Protein AF-A0AAV7UK51-F1 (afdb_monomer)

Organism: Pleurodeles waltl (NCBI:txid8319)

Solvent-accessible surface area (backbone atoms only — not comparable to full-atom values): 6024 Å² total; per-residue (Å²): 132,83,54,64,70,58,41,28,74,50,42,73,39,48,68,66,57,50,55,51,51,46,68,74,34,43,81,81,60,57,64,98,67,91,48,98,83,55,79,50,62,67,58,54,47,53,39,47,36,30,22,69,59,66,74,35,69,70,58,31,39,69,71,59,71,75,54,50,69,71,61,47,64,70,47,44,62,60,54,52,50,48,54,57,71,45,38,78,83,76,60,70,78,83,77,88,76,126

pLDDT: mean 83.18, std 11.74, range [44.09, 94.5]

Nearest PDB structures (foldseek):
  6x1i-assembly1_A  TM=2.329E-01  e=2.568E+00  Pyrococcus horikoshii OT3

Structure (mmCIF, N/CA/C/O backbone):
data_AF-A0AAV7UK51-F1
#
_entry.id   AF-A0AAV7UK51-F1
#
loop_
_atom_site.group_PDB
_atom_site.id
_atom_site.type_symbol
_atom_site.label_atom_id
_atom_site.label_alt_id
_atom_site.label_comp_id
_atom_site.label_asym_id
_atom_site.label_entity_id
_atom_site.label_seq_id
_atom_site.pdbx_PDB_ins_code
_atom_site.Cartn_x
_atom_site.Cartn_y
_atom_site.Cartn_z
_atom_site.occupancy
_atom_site.B_iso_or_equiv
_atom_site.auth_seq_id
_atom_site.auth_comp_id
_atom_site.auth_asym_id
_atom_site.auth_atom_id
_atom_site.pdbx_PDB_model_num
ATOM 1 N N . GLY A 1 1 ? -11.510 -8.516 -17.210 1.00 59.41 1 GLY A N 1
ATOM 2 C CA . GLY A 1 1 ? -11.310 -7.924 -15.872 1.00 59.41 1 GLY A CA 1
ATOM 3 C C . GLY A 1 1 ? -11.483 -8.987 -14.805 1.00 59.41 1 GLY A C 1
ATOM 4 O O . GLY A 1 1 ? -12.220 -9.940 -15.036 1.00 59.41 1 GLY A O 1
ATOM 5 N N . LEU A 1 2 ? -10.792 -8.853 -13.672 1.00 72.81 2 LEU A N 1
ATOM 6 C CA . LEU A 1 2 ? -10.936 -9.758 -12.528 1.00 72.81 2 LEU A CA 1
ATOM 7 C C . LEU A 1 2 ? -12.347 -9.593 -11.925 1.00 72.81 2 LEU A C 1
ATOM 9 O O . LEU A 1 2 ? -12.786 -8.466 -11.711 1.00 72.81 2 LEU A O 1
ATOM 13 N N . ARG A 1 3 ? -13.076 -10.687 -11.671 1.00 89.38 3 ARG A N 1
ATOM 14 C CA . ARG A 1 3 ? -14.396 -10.620 -11.003 1.00 89.38 3 ARG A CA 1
ATOM 15 C C . ARG A 1 3 ? -14.245 -10.132 -9.554 1.00 89.38 3 ARG A C 1
ATOM 17 O O . ARG A 1 3 ? -13.224 -10.413 -8.935 1.00 89.38 3 ARG A O 1
ATOM 24 N N . GLU A 1 4 ? -15.268 -9.487 -8.992 1.00 90.69 4 GLU A N 1
ATOM 25 C CA . GLU A 1 4 ? -15.213 -8.890 -7.643 1.00 90.69 4 GLU A CA 1
ATOM 26 C C . GLU A 1 4 ? -14.765 -9.874 -6.551 1.00 90.69 4 GLU A C 1
ATOM 28 O O . GLU A 1 4 ? -13.887 -9.545 -5.757 1.00 90.69 4 GLU A O 1
ATOM 33 N N . HIS A 1 5 ? -15.278 -11.110 -6.554 1.00 91.19 5 HIS A N 1
ATOM 34 C CA . HIS A 1 5 ? -14.865 -12.125 -5.578 1.00 91.19 5 HIS A CA 1
ATOM 35 C C . HIS A 1 5 ? -13.352 -12.384 -5.597 1.00 91.19 5 HIS A C 1
ATOM 37 O O . HIS A 1 5 ? -12.742 -12.546 -4.544 1.00 91.19 5 HIS A O 1
ATOM 43 N N . ASN A 1 6 ? -12.726 -12.366 -6.777 1.00 90.75 6 ASN A N 1
ATOM 44 C CA . ASN A 1 6 ? -11.284 -12.551 -6.907 1.00 90.75 6 ASN A CA 1
ATOM 45 C C . ASN A 1 6 ? -10.523 -11.334 -6.372 1.00 90.75 6 ASN A C 1
ATOM 47 O O . ASN A 1 6 ? -9.456 -11.494 -5.791 1.00 90.75 6 ASN A O 1
ATOM 51 N N . ILE A 1 7 ? -11.063 -10.122 -6.543 1.00 90.31 7 ILE A N 1
ATOM 52 C CA . ILE A 1 7 ? -10.472 -8.888 -6.000 1.00 90.31 7 ILE A CA 1
ATOM 53 C C . ILE A 1 7 ? -10.473 -8.963 -4.469 1.00 90.31 7 ILE A C 1
ATOM 55 O O . ILE A 1 7 ? -9.428 -8.792 -3.843 1.00 90.31 7 ILE A O 1
ATOM 59 N N . ILE A 1 8 ? -11.613 -9.321 -3.874 1.00 93.75 8 ILE A N 1
ATOM 60 C CA . ILE A 1 8 ? -11.752 -9.458 -2.420 1.00 93.75 8 ILE A CA 1
ATOM 61 C C . ILE A 1 8 ? -10.828 -10.554 -1.883 1.00 93.75 8 ILE A C 1
ATOM 63 O O . ILE A 1 8 ? -10.120 -10.332 -0.903 1.00 93.75 8 ILE A O 1
ATOM 67 N N . GLN A 1 9 ? -10.774 -11.723 -2.525 1.00 90.75 9 GLN A N 1
ATOM 68 C CA . GLN A 1 9 ? -9.866 -12.797 -2.105 1.00 90.75 9 GLN A CA 1
ATOM 69 C C . GLN A 1 9 ? -8.397 -12.361 -2.131 1.00 90.75 9 GLN A C 1
ATOM 71 O O . GLN A 1 9 ? -7.615 -12.751 -1.266 1.00 90.75 9 GLN A O 1
ATOM 76 N N . ARG A 1 10 ? -8.033 -11.537 -3.112 1.00 89.06 10 ARG A N 1
ATOM 77 C CA . ARG A 1 10 ? -6.652 -11.164 -3.408 1.00 89.06 10 ARG A CA 1
ATOM 78 C C . ARG A 1 10 ? -6.128 -9.967 -2.621 1.00 89.06 10 ARG A C 1
ATOM 80 O O . ARG A 1 10 ? -4.932 -9.926 -2.336 1.00 89.06 10 ARG A O 1
ATOM 87 N N . TYR A 1 11 ? -6.997 -9.008 -2.312 1.00 91.31 11 TYR A N 1
ATOM 88 C CA . TYR A 1 11 ? -6.637 -7.732 -1.682 1.00 91.31 11 TYR A CA 1
ATOM 89 C C . TYR A 1 11 ? -7.363 -7.480 -0.357 1.00 91.31 11 TYR A C 1
ATOM 91 O O . TYR A 1 11 ? -7.082 -6.484 0.299 1.00 91.31 11 TYR A O 1
ATOM 99 N N . ARG A 1 12 ? -8.307 -8.351 0.031 1.00 93.94 12 ARG A N 1
ATOM 100 C CA . ARG A 1 12 ? -9.179 -8.210 1.218 1.00 93.94 12 ARG A CA 1
ATOM 101 C C . ARG A 1 12 ? -10.043 -6.948 1.228 1.00 93.94 12 ARG A C 1
ATOM 103 O O . ARG A 1 12 ? -10.648 -6.623 2.240 1.00 93.94 12 ARG A O 1
ATOM 110 N N . LEU A 1 13 ? -10.151 -6.288 0.078 1.00 93.25 13 LEU A N 1
ATOM 111 C CA . LEU A 1 13 ? -10.974 -5.112 -0.168 1.00 93.25 13 LEU A CA 1
ATOM 112 C C . LEU A 1 13 ? -11.758 -5.320 -1.465 1.00 93.25 13 LEU A C 1
ATOM 114 O O . LEU A 1 13 ? -11.281 -5.988 -2.386 1.00 93.25 13 LEU A O 1
ATOM 118 N N . ASN A 1 14 ? -12.953 -4.737 -1.549 1.00 94.38 14 ASN A N 1
ATOM 119 C CA . ASN A 1 14 ? -13.690 -4.666 -2.810 1.00 94.38 14 ASN A CA 1
ATOM 120 C C . ASN A 1 14 ? -13.090 -3.585 -3.730 1.00 94.38 14 ASN A C 1
ATOM 122 O O . ASN A 1 14 ? -12.282 -2.751 -3.310 1.00 94.38 14 ASN A O 1
ATOM 126 N N . TRP A 1 15 ? -13.486 -3.594 -5.005 1.00 92.38 15 TRP A N 1
ATOM 127 C CA . TRP A 1 15 ? -12.942 -2.666 -6.000 1.00 92.38 15 TRP A CA 1
ATOM 128 C C . TRP A 1 15 ? -13.190 -1.196 -5.641 1.00 92.38 15 TRP A C 1
ATOM 130 O O . TRP A 1 15 ? -12.300 -0.359 -5.782 1.00 92.38 15 TRP A O 1
ATOM 140 N N . GLN A 1 16 ? -14.380 -0.883 -5.124 1.00 94.50 16 GLN A N 1
ATOM 141 C CA . GLN A 1 16 ? -14.745 0.479 -4.747 1.00 94.50 16 GLN A CA 1
ATOM 142 C C . GLN A 1 16 ? -13.856 1.017 -3.617 1.00 94.50 16 GLN A C 1
ATOM 144 O O . GLN A 1 16 ? -13.388 2.152 -3.704 1.00 94.50 16 GLN A O 1
ATOM 149 N N . ALA A 1 17 ? -13.576 0.204 -2.598 1.00 93.88 17 ALA A N 1
ATOM 150 C CA . ALA A 1 17 ? -12.697 0.560 -1.490 1.00 93.88 17 ALA A CA 1
ATOM 151 C C . ALA A 1 17 ? -11.258 0.798 -1.969 1.00 93.88 17 ALA A C 1
ATOM 153 O O . ALA A 1 17 ? -10.634 1.774 -1.561 1.00 93.88 17 ALA A O 1
ATOM 154 N N . ILE A 1 18 ? -10.754 -0.029 -2.892 1.00 94.38 18 ILE A N 1
ATOM 155 C CA . ILE A 1 18 ? -9.431 0.168 -3.508 1.00 94.38 18 ILE A CA 1
ATOM 156 C C . ILE A 1 18 ? -9.379 1.505 -4.258 1.00 94.38 18 ILE A C 1
ATOM 158 O O . ILE A 1 18 ? -8.437 2.272 -4.080 1.00 94.38 18 ILE A O 1
ATOM 162 N N . GLN A 1 19 ? -10.407 1.823 -5.048 1.00 94.50 19 GLN A N 1
ATOM 163 C CA . GLN A 1 19 ? -10.496 3.081 -5.798 1.00 94.50 19 GLN A CA 1
ATOM 164 C C . GLN A 1 19 ? -10.639 4.313 -4.893 1.00 94.50 19 GLN A C 1
ATOM 166 O O . GLN A 1 19 ? -10.120 5.387 -5.199 1.00 94.50 19 GLN A O 1
ATOM 171 N N . GLN A 1 20 ? -11.362 4.195 -3.779 1.00 93.81 20 GLN A N 1
ATOM 172 C CA . GLN A 1 20 ? -11.439 5.260 -2.775 1.00 93.81 20 GLN A CA 1
ATOM 173 C C . GLN A 1 20 ? -10.088 5.476 -2.095 1.00 93.81 20 GLN A C 1
ATOM 175 O O . GLN A 1 20 ? -9.631 6.611 -1.980 1.00 93.81 20 GLN A O 1
ATOM 180 N N . LEU A 1 21 ? -9.427 4.393 -1.695 1.00 93.44 21 LEU A N 1
ATOM 181 C CA . LEU A 1 21 ? -8.128 4.463 -1.047 1.00 93.44 21 LEU A CA 1
ATOM 182 C C . LEU A 1 21 ? -7.063 5.031 -1.992 1.00 93.44 21 LEU A C 1
ATOM 184 O O . LEU A 1 21 ? -6.305 5.900 -1.574 1.00 93.44 21 LEU A O 1
ATOM 188 N N . LEU A 1 22 ? -7.070 4.639 -3.271 1.00 93.75 22 LEU A N 1
ATOM 189 C CA . LEU A 1 22 ? -6.198 5.205 -4.301 1.00 93.75 22 LEU A CA 1
ATOM 190 C C . LEU A 1 22 ? -6.357 6.726 -4.402 1.00 93.75 22 LEU A C 1
ATOM 192 O O . LEU A 1 22 ? -5.372 7.442 -4.251 1.00 93.75 22 LEU A O 1
ATOM 196 N N . ARG A 1 23 ? -7.592 7.222 -4.557 1.00 93.25 23 ARG A N 1
ATOM 197 C CA . ARG A 1 23 ? -7.880 8.668 -4.619 1.00 93.25 23 ARG A CA 1
ATOM 198 C C . ARG A 1 23 ? -7.396 9.425 -3.382 1.00 93.25 23 ARG A C 1
ATOM 200 O O . ARG A 1 23 ? -6.912 10.546 -3.499 1.00 93.25 23 ARG A O 1
ATOM 207 N N . ASN A 1 24 ? -7.499 8.810 -2.206 1.00 91.88 24 ASN A 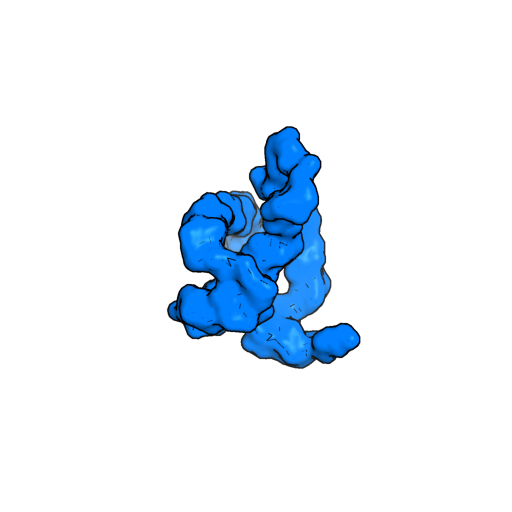N 1
ATOM 208 C CA . ASN A 1 24 ? -7.094 9.435 -0.948 1.00 91.88 24 ASN A CA 1
ATOM 209 C C . ASN A 1 2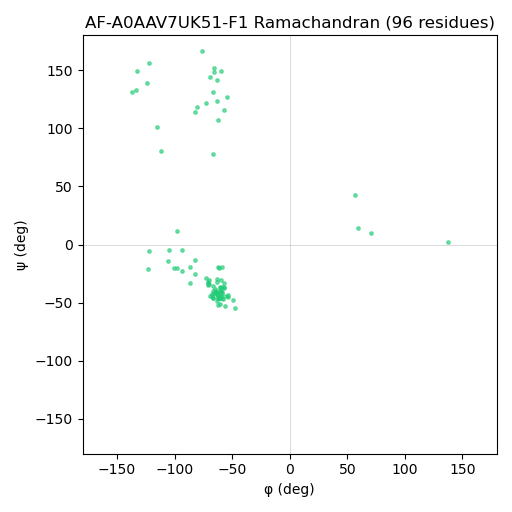4 ? -5.571 9.550 -0.783 1.00 91.88 24 ASN A C 1
ATOM 211 O O . ASN A 1 24 ? -5.113 10.461 -0.095 1.00 91.88 24 ASN A O 1
ATOM 215 N N . ILE A 1 25 ? -4.793 8.645 -1.385 1.00 90.38 25 ILE A N 1
ATOM 216 C CA . ILE A 1 25 ? -3.331 8.594 -1.215 1.00 90.38 25 ILE A CA 1
ATOM 217 C C . ILE A 1 25 ? -2.554 9.111 -2.433 1.00 90.38 25 ILE A C 1
ATOM 219 O O . ILE A 1 25 ? -1.355 9.363 -2.333 1.00 90.38 25 ILE A O 1
ATOM 223 N N . GLU A 1 26 ? -3.207 9.277 -3.586 1.00 87.88 26 GLU A N 1
ATOM 224 C CA . GLU A 1 26 ? -2.551 9.584 -4.862 1.00 87.88 26 GLU A CA 1
ATOM 225 C C . GLU A 1 26 ? -1.673 10.837 -4.801 1.00 87.88 26 GLU A C 1
ATOM 227 O O . GLU A 1 26 ? -0.519 10.799 -5.224 1.00 87.88 26 GLU A O 1
ATOM 232 N N . GLN A 1 27 ? -2.172 11.904 -4.177 1.00 83.25 27 GLN A N 1
ATOM 233 C CA . GLN A 1 27 ? -1.444 13.167 -4.015 1.00 83.25 27 GLN A CA 1
ATOM 234 C C .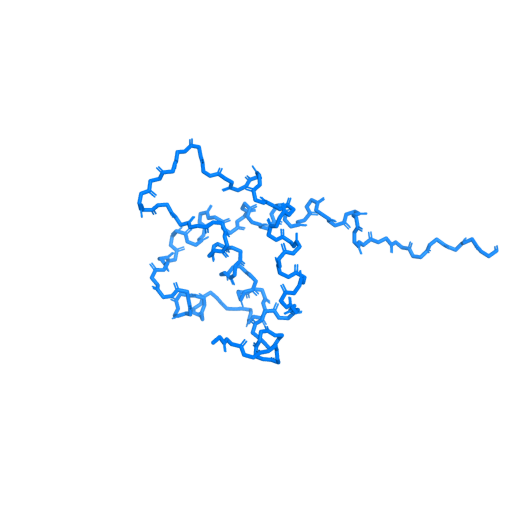 GLN A 1 27 ? -0.174 13.025 -3.160 1.00 83.25 27 GLN A C 1
ATOM 236 O O . GLN A 1 27 ? 0.800 13.736 -3.378 1.00 83.25 27 GLN A O 1
ATOM 241 N N . GLN A 1 28 ? -0.153 12.091 -2.204 1.00 81.75 28 GLN A N 1
ATOM 242 C CA . GLN A 1 28 ? 1.000 11.863 -1.323 1.00 81.75 28 GLN A CA 1
ATOM 243 C C . GLN A 1 28 ? 2.078 10.991 -1.976 1.00 81.75 28 GLN A C 1
ATOM 245 O O . GLN A 1 28 ? 3.248 11.053 -1.603 1.00 81.75 28 GLN A O 1
ATOM 250 N N . LEU A 1 29 ? 1.681 10.151 -2.933 1.00 82.81 29 LEU A N 1
ATOM 251 C CA . LEU A 1 29 ? 2.553 9.186 -3.606 1.00 82.81 29 LEU A CA 1
ATOM 252 C C . LEU A 1 29 ? 2.944 9.591 -5.028 1.00 82.81 29 LEU A C 1
ATOM 254 O O . LEU A 1 29 ? 3.752 8.889 -5.654 1.00 82.81 29 LEU A O 1
ATOM 258 N N . ALA A 1 30 ? 2.388 10.699 -5.523 1.00 77.81 30 ALA A N 1
ATOM 259 C CA . ALA A 1 30 ? 2.719 11.266 -6.814 1.00 77.81 30 ALA A CA 1
ATOM 260 C C . ALA A 1 30 ? 4.237 11.508 -6.902 1.00 77.81 30 ALA A C 1
ATOM 262 O O . ALA A 1 30 ? 4.838 12.105 -6.004 1.00 77.81 30 ALA A O 1
ATOM 263 N N . PRO A 1 31 ? 4.900 10.997 -7.949 1.00 69.81 31 PRO A N 1
ATOM 264 C CA . PRO A 1 31 ? 6.327 11.193 -8.115 1.00 69.81 31 PRO A CA 1
ATOM 265 C C . PRO A 1 31 ? 6.625 12.662 -8.434 1.00 69.81 31 PRO A C 1
ATOM 267 O O . PRO A 1 31 ? 5.895 13.297 -9.188 1.00 69.81 31 PRO A O 1
ATOM 270 N N . THR A 1 32 ? 7.746 13.177 -7.925 1.00 67.56 32 THR A N 1
ATOM 271 C CA . THR A 1 32 ? 8.214 14.542 -8.224 1.00 67.56 32 THR A CA 1
ATOM 272 C C . THR A 1 32 ? 8.454 14.757 -9.722 1.00 67.56 32 THR A C 1
ATOM 274 O O . THR A 1 32 ? 8.262 15.859 -10.219 1.00 67.56 32 THR A O 1
ATOM 277 N N . LEU A 1 33 ? 8.835 13.698 -10.450 1.00 66.31 33 LEU A N 1
ATOM 278 C CA . LEU A 1 33 ? 8.879 13.674 -11.911 1.00 66.31 33 LEU A CA 1
ATOM 279 C C . LEU A 1 33 ? 8.238 12.389 -12.451 1.00 66.31 33 LEU A C 1
ATOM 281 O O . LEU A 1 33 ? 8.545 11.277 -12.005 1.00 66.31 33 LEU A O 1
ATOM 285 N N . VAL A 1 34 ? 7.368 12.539 -13.449 1.00 71.62 34 VAL A N 1
ATOM 286 C CA . VAL A 1 34 ? 6.774 11.415 -14.179 1.00 71.62 34 VAL A CA 1
ATOM 287 C C . VAL A 1 34 ? 7.770 10.963 -15.243 1.00 71.62 34 VAL A C 1
ATOM 289 O O . VAL A 1 34 ? 8.074 11.703 -16.173 1.00 71.62 34 VAL A O 1
ATOM 292 N N . THR A 1 35 ? 8.293 9.745 -15.102 1.00 73.88 35 THR A N 1
ATOM 293 C CA . THR A 1 35 ? 9.165 9.120 -16.104 1.00 73.88 35 THR A CA 1
ATOM 294 C C . THR A 1 35 ? 8.551 7.799 -16.563 1.00 73.88 35 THR A C 1
ATOM 296 O O . THR A 1 35 ? 7.818 7.181 -15.787 1.00 73.88 35 THR A O 1
ATOM 299 N N . PRO A 1 36 ? 8.887 7.293 -17.764 1.00 73.69 36 PRO A N 1
ATOM 300 C CA . PRO A 1 36 ? 8.398 5.994 -18.239 1.00 73.69 36 PRO A CA 1
ATOM 301 C C . PRO A 1 36 ? 8.767 4.809 -17.331 1.00 73.69 36 PRO A C 1
ATOM 303 O O . PRO A 1 36 ? 8.150 3.754 -17.413 1.00 73.69 36 PRO A O 1
ATOM 306 N N . ARG A 1 37 ? 9.783 4.963 -16.468 1.00 75.44 37 ARG A N 1
ATOM 307 C CA . ARG A 1 37 ? 10.220 3.943 -15.499 1.00 75.44 37 ARG A CA 1
ATOM 308 C C . ARG A 1 37 ? 9.569 4.095 -14.126 1.00 75.44 37 ARG A C 1
ATOM 310 O O . ARG A 1 37 ? 9.806 3.270 -13.244 1.00 75.44 37 AR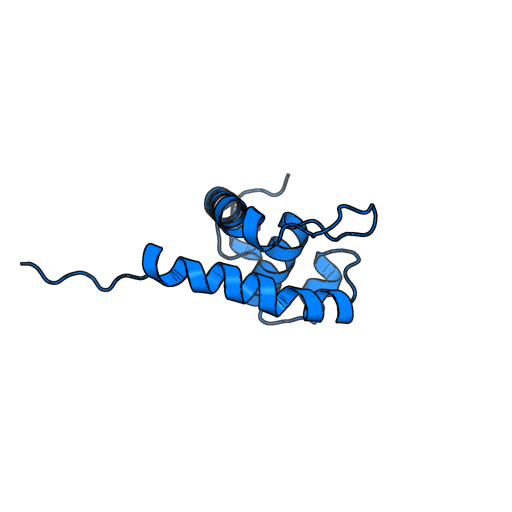G A O 1
ATOM 317 N N . THR A 1 38 ? 8.784 5.146 -13.909 1.00 83.88 38 THR A N 1
ATOM 318 C CA . THR A 1 38 ? 8.160 5.381 -12.613 1.00 83.88 38 THR A CA 1
ATOM 319 C C . THR A 1 38 ? 7.027 4.386 -12.399 1.00 83.88 38 THR A C 1
ATOM 321 O O . THR A 1 38 ? 6.070 4.348 -13.165 1.00 83.88 38 THR A O 1
ATOM 324 N N . ILE A 1 39 ? 7.109 3.607 -11.318 1.00 85.25 39 ILE A N 1
ATOM 325 C CA . ILE A 1 39 ? 6.038 2.682 -10.936 1.00 85.25 39 ILE A CA 1
ATOM 326 C C . ILE A 1 39 ? 4.773 3.504 -10.608 1.00 85.25 39 ILE A C 1
ATOM 328 O O . ILE A 1 39 ? 4.845 4.372 -9.722 1.00 85.25 39 ILE A O 1
ATOM 332 N N . PRO A 1 40 ? 3.631 3.248 -11.274 1.00 87.56 40 PRO A N 1
ATOM 333 C CA . PRO A 1 40 ? 2.383 3.964 -11.021 1.00 87.56 40 PRO A CA 1
ATOM 334 C C . PRO A 1 40 ? 1.898 3.803 -9.579 1.00 87.56 40 PRO A C 1
ATOM 336 O O . PRO A 1 40 ? 2.115 2.765 -8.948 1.00 87.56 40 PRO A O 1
ATOM 339 N N . THR A 1 41 ? 1.216 4.820 -9.048 1.00 89.62 41 THR A N 1
ATOM 340 C CA . THR A 1 41 ? 0.693 4.794 -7.671 1.00 89.62 41 THR A CA 1
ATOM 341 C C . THR A 1 41 ? -0.297 3.653 -7.454 1.00 89.62 41 THR A C 1
ATOM 343 O O . THR A 1 41 ? -0.208 2.964 -6.441 1.00 89.62 41 THR A O 1
ATOM 346 N N . GLU A 1 42 ? -1.167 3.385 -8.429 1.00 90.25 42 GLU A N 1
ATOM 347 C CA . GLU A 1 42 ? -2.075 2.235 -8.399 1.00 90.25 42 GLU A CA 1
ATOM 348 C C . GLU A 1 42 ? -1.309 0.913 -8.269 1.00 90.25 42 GLU A C 1
ATOM 350 O O . GLU A 1 42 ? -1.615 0.095 -7.404 1.00 90.25 42 GLU A O 1
ATOM 355 N N . THR A 1 43 ? -0.254 0.723 -9.064 1.00 89.25 43 THR A N 1
ATOM 356 C CA . THR A 1 43 ? 0.568 -0.490 -9.016 1.00 89.25 43 THR A CA 1
ATOM 357 C C . THR A 1 43 ? 1.256 -0.647 -7.660 1.00 89.25 43 THR A C 1
ATOM 359 O O . THR A 1 43 ? 1.244 -1.740 -7.093 1.00 89.25 43 THR A O 1
ATOM 362 N N . LYS A 1 44 ? 1.812 0.439 -7.102 1.00 90.94 44 LYS A N 1
ATOM 363 C CA . LYS A 1 44 ? 2.398 0.439 -5.749 1.00 90.94 44 LYS A CA 1
ATOM 364 C C . LYS A 1 44 ? 1.360 0.044 -4.703 1.00 90.94 44 LYS A C 1
ATOM 366 O O . LYS A 1 44 ? 1.642 -0.799 -3.855 1.00 90.94 44 LYS A O 1
ATOM 371 N N . LEU A 1 45 ? 0.163 0.622 -4.781 1.00 92.44 45 LEU A N 1
ATOM 372 C CA . LEU A 1 45 ? -0.915 0.338 -3.845 1.00 92.44 45 LEU A CA 1
ATOM 373 C C . LEU A 1 45 ? -1.339 -1.132 -3.910 1.00 92.44 45 LEU A C 1
ATOM 375 O O . LEU A 1 45 ? -1.353 -1.811 -2.886 1.00 92.44 45 LEU A O 1
ATOM 379 N N . LEU A 1 46 ? -1.641 -1.644 -5.104 1.00 91.19 46 LEU A N 1
ATOM 380 C CA . LEU A 1 46 ? -2.057 -3.035 -5.291 1.00 91.19 46 LEU A CA 1
ATOM 381 C C . LEU A 1 46 ? -0.977 -4.020 -4.827 1.00 91.19 46 LEU A C 1
ATOM 383 O O . LEU A 1 46 ? -1.303 -5.055 -4.246 1.00 91.19 46 LEU A O 1
ATOM 387 N N . ALA A 1 47 ? 0.300 -3.690 -5.037 1.00 90.06 47 ALA A N 1
ATOM 388 C CA . ALA A 1 47 ? 1.420 -4.487 -4.552 1.00 90.06 47 ALA A CA 1
ATOM 389 C C . ALA A 1 47 ? 1.442 -4.575 -3.019 1.00 90.06 47 ALA A C 1
ATOM 391 O O . ALA A 1 47 ? 1.584 -5.661 -2.457 1.00 90.06 47 ALA A O 1
ATOM 392 N N . VAL A 1 48 ? 1.265 -3.441 -2.337 1.00 91.81 48 VAL A N 1
ATOM 393 C CA . VAL A 1 48 ? 1.247 -3.389 -0.869 1.00 91.81 48 VAL A CA 1
ATOM 394 C C . VAL A 1 48 ? 0.008 -4.074 -0.304 1.00 91.81 48 VAL A C 1
ATOM 396 O O . VAL A 1 48 ? 0.142 -4.887 0.605 1.00 91.81 48 VAL A O 1
ATOM 399 N N . LEU A 1 49 ? -1.179 -3.838 -0.870 1.00 92.00 49 LEU A N 1
ATOM 400 C CA . LEU A 1 49 ? -2.405 -4.527 -0.449 1.00 92.00 49 LEU A CA 1
ATOM 401 C C . LEU A 1 49 ? -2.280 -6.041 -0.601 1.00 92.00 49 LEU A C 1
ATOM 403 O O . LEU A 1 49 ? -2.698 -6.787 0.279 1.00 92.00 49 LEU A O 1
ATOM 407 N N . HIS A 1 50 ? -1.670 -6.505 -1.691 1.00 90.44 50 HIS A N 1
ATOM 408 C CA . HIS A 1 50 ? -1.434 -7.927 -1.881 1.00 90.44 50 HIS A CA 1
ATOM 409 C C . HIS A 1 50 ? -0.447 -8.499 -0.851 1.00 90.44 50 HIS A C 1
ATOM 411 O O . HIS A 1 50 ? -0.689 -9.575 -0.302 1.00 90.44 50 HIS A O 1
ATOM 417 N N . MET A 1 51 ? 0.636 -7.775 -0.544 1.00 89.31 51 MET A N 1
ATOM 418 C CA . MET A 1 51 ? 1.590 -8.167 0.501 1.00 89.31 51 MET A CA 1
ATOM 419 C C . MET A 1 51 ? 0.905 -8.265 1.871 1.00 89.31 51 MET A C 1
ATOM 421 O O . MET A 1 51 ? 1.083 -9.256 2.569 1.00 89.31 51 MET A O 1
ATOM 425 N N . LEU A 1 52 ? 0.084 -7.276 2.234 1.00 90.81 52 LEU A N 1
ATOM 426 C CA . LEU A 1 52 ? -0.682 -7.264 3.484 1.00 90.81 52 LEU A CA 1
ATOM 427 C C . LEU A 1 52 ? -1.707 -8.406 3.547 1.00 90.81 52 LEU A C 1
ATOM 429 O O . LEU A 1 52 ? -1.853 -9.047 4.581 1.00 90.81 52 LEU A O 1
ATOM 433 N N . ALA A 1 53 ? -2.391 -8.690 2.435 1.00 90.75 53 ALA A N 1
ATOM 434 C CA . ALA A 1 53 ? -3.403 -9.741 2.347 1.00 90.75 53 ALA A CA 1
ATOM 435 C C . ALA A 1 53 ? -2.828 -11.168 2.387 1.00 90.75 53 ALA A C 1
ATOM 437 O O . ALA A 1 53 ? -3.508 -12.085 2.851 1.00 90.75 53 ALA A O 1
ATOM 438 N N . SER A 1 54 ? -1.623 -11.364 1.843 1.00 87.12 54 SER A N 1
ATOM 439 C CA . SER A 1 54 ? -0.947 -12.668 1.732 1.00 87.12 54 SER A CA 1
ATOM 440 C C . SER A 1 54 ? 0.086 -12.928 2.829 1.00 87.12 54 SER A C 1
ATOM 442 O O . SER A 1 54 ? 0.465 -14.075 3.041 1.00 87.12 54 SER A O 1
ATOM 444 N N . GLY A 1 55 ? 0.576 -11.879 3.492 1.00 83.94 55 GLY A N 1
ATOM 445 C CA . GLY A 1 55 ? 1.651 -11.956 4.479 1.00 83.94 55 GLY A CA 1
ATOM 446 C C . GLY A 1 55 ? 3.039 -12.258 3.896 1.00 83.94 55 GLY A C 1
ATOM 447 O O . GLY A 1 55 ? 3.957 -12.531 4.663 1.00 83.94 55 GLY A O 1
ATOM 448 N N . SER A 1 56 ? 3.225 -12.231 2.568 1.00 77.69 56 SER A N 1
ATOM 449 C CA . SER A 1 56 ? 4.489 -12.632 1.932 1.00 77.69 56 SER A CA 1
ATOM 450 C C . SER A 1 56 ? 4.939 -11.691 0.815 1.00 77.69 56 SER A C 1
ATOM 452 O O . SER A 1 56 ? 4.195 -11.375 -0.114 1.00 77.69 56 SER A O 1
ATOM 454 N N . PHE A 1 57 ? 6.217 -11.301 0.876 1.00 68.75 57 PHE A N 1
ATOM 455 C CA . PHE A 1 57 ? 6.902 -10.501 -0.145 1.00 68.75 57 PHE A CA 1
ATOM 456 C C . PHE A 1 57 ? 7.160 -11.275 -1.446 1.00 68.75 57 PHE A C 1
ATOM 458 O O . PHE A 1 57 ? 7.176 -10.678 -2.523 1.00 68.75 57 PHE A O 1
ATOM 465 N N . GLN A 1 58 ? 7.354 -12.595 -1.358 1.00 62.62 58 GLN A N 1
ATOM 466 C CA . GLN A 1 58 ? 7.680 -13.444 -2.510 1.00 62.62 58 GLN A CA 1
ATOM 467 C C . GLN A 1 58 ? 6.506 -13.504 -3.496 1.00 62.62 58 GLN A C 1
ATOM 469 O O . GLN A 1 58 ? 6.696 -13.396 -4.708 1.00 62.62 58 GLN A O 1
ATOM 474 N N . THR A 1 59 ? 5.280 -13.579 -2.973 1.00 60.94 59 THR A N 1
ATOM 475 C CA . THR A 1 59 ? 4.052 -13.556 -3.776 1.00 60.94 59 THR A CA 1
ATOM 476 C C . THR A 1 59 ? 3.877 -12.221 -4.491 1.00 60.94 59 THR A C 1
ATOM 478 O O . THR A 1 59 ? 3.494 -12.201 -5.656 1.00 60.94 59 THR A O 1
ATOM 481 N N . THR A 1 60 ? 4.220 -11.104 -3.843 1.00 58.88 60 THR A N 1
ATOM 482 C CA . THR A 1 60 ? 4.113 -9.758 -4.425 1.00 58.88 60 THR A CA 1
ATOM 483 C C . THR A 1 60 ? 5.031 -9.560 -5.630 1.00 58.88 60 THR A C 1
ATOM 485 O O . THR A 1 60 ? 4.597 -8.989 -6.629 1.00 58.88 60 THR A O 1
ATOM 488 N N . GLY A 1 61 ? 6.261 -10.081 -5.590 1.00 56.47 61 GLY A N 1
ATOM 489 C CA . GLY A 1 61 ? 7.175 -10.037 -6.739 1.00 56.47 61 GLY A CA 1
ATOM 490 C C . GLY A 1 61 ? 6.643 -10.809 -7.954 1.00 56.47 61 GLY A C 1
ATOM 491 O O . GLY A 1 61 ? 6.690 -10.304 -9.075 1.00 56.47 61 GLY A O 1
ATOM 492 N N . ALA A 1 62 ? 6.061 -11.992 -7.726 1.00 57.62 62 ALA A N 1
ATOM 493 C CA . ALA A 1 62 ? 5.478 -12.822 -8.783 1.00 57.62 62 ALA A CA 1
ATOM 494 C C . ALA A 1 62 ? 4.186 -12.225 -9.370 1.00 57.62 62 ALA A C 1
ATOM 496 O O . ALA A 1 62 ? 3.910 -12.356 -10.560 1.00 57.62 62 ALA A O 1
ATOM 497 N N . LEU A 1 63 ? 3.388 -11.553 -8.541 1.00 59.47 63 LEU A N 1
ATOM 498 C CA . LEU A 1 63 ? 2.048 -11.111 -8.911 1.00 59.47 63 LEU A CA 1
ATOM 499 C C . LEU A 1 63 ? 1.939 -9.693 -9.452 1.00 59.47 63 LEU A C 1
ATOM 501 O O . LEU A 1 63 ? 0.963 -9.382 -10.131 1.00 59.47 63 LEU A O 1
ATOM 505 N N . VAL A 1 64 ? 2.905 -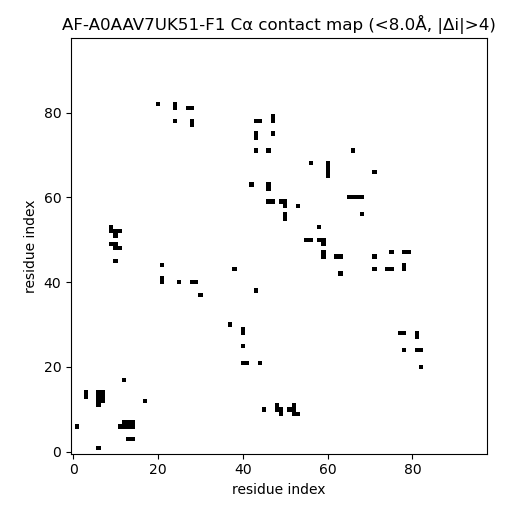8.836 -9.136 1.00 62.50 64 VAL A N 1
ATOM 506 C CA . VAL A 1 64 ? 2.983 -7.480 -9.694 1.00 62.50 64 VAL A CA 1
ATOM 507 C C . VAL A 1 64 ? 3.966 -7.436 -10.873 1.00 62.50 64 VAL A C 1
ATOM 509 O O . VAL A 1 64 ? 4.298 -6.368 -11.372 1.00 62.50 64 VAL A O 1
ATOM 512 N N . GLY A 1 65 ? 4.397 -8.613 -11.349 1.00 60.59 65 GLY A N 1
ATOM 513 C CA . GLY A 1 65 ? 4.854 -8.836 -12.722 1.00 60.59 65 GLY A CA 1
ATOM 514 C C . GLY A 1 65 ? 5.997 -7.937 -13.187 1.00 60.59 65 GLY A C 1
ATOM 515 O O . GLY A 1 65 ? 5.944 -7.440 -14.306 1.00 60.59 65 GLY A O 1
ATOM 516 N N . GLY A 1 66 ? 7.007 -7.702 -12.344 1.00 71.50 66 GLY A N 1
ATOM 517 C CA . GLY A 1 66 ? 8.201 -6.943 -12.751 1.00 71.50 66 GLY A CA 1
ATOM 518 C C . GLY A 1 66 ? 8.726 -5.928 -11.739 1.00 71.50 66 GLY A C 1
ATOM 519 O O . GLY A 1 66 ? 9.712 -5.248 -12.017 1.00 71.50 66 GLY A O 1
ATOM 520 N N . ILE A 1 67 ? 8.115 -5.816 -10.557 1.00 82.12 67 ILE A N 1
ATOM 521 C CA . ILE A 1 67 ? 8.672 -4.993 -9.479 1.00 82.12 67 ILE A CA 1
ATOM 522 C C . ILE A 1 67 ? 9.776 -5.775 -8.768 1.00 82.12 67 ILE A C 1
ATOM 524 O O . ILE A 1 67 ? 9.524 -6.811 -8.154 1.00 82.12 67 ILE A O 1
ATOM 528 N N . SER A 1 68 ? 11.000 -5.249 -8.815 1.00 82.75 68 SER A N 1
ATOM 529 C CA . SER A 1 68 ? 12.114 -5.797 -8.041 1.00 82.75 68 SER A CA 1
ATOM 530 C C . SER A 1 68 ? 11.877 -5.630 -6.533 1.00 82.75 68 SER A C 1
ATOM 532 O O . SER A 1 68 ? 11.281 -4.640 -6.097 1.00 82.75 68 SER A O 1
ATOM 534 N N . GLN A 1 69 ? 12.389 -6.557 -5.718 1.00 82.94 69 GLN A N 1
ATOM 535 C CA . GLN A 1 69 ? 12.312 -6.445 -4.257 1.00 82.94 69 GLN A CA 1
ATOM 536 C C . GLN A 1 69 ? 12.867 -5.101 -3.733 1.00 82.94 69 GLN A C 1
ATOM 538 O O . GLN A 1 69 ? 12.170 -4.474 -2.937 1.00 82.94 69 GLN A O 1
ATOM 543 N N . PRO A 1 70 ? 14.030 -4.586 -4.193 1.00 85.75 70 PRO A N 1
ATOM 544 C CA . PRO A 1 70 ? 14.517 -3.270 -3.771 1.00 85.75 70 PRO A CA 1
ATOM 545 C C . PRO A 1 70 ? 13.542 -2.131 -4.082 1.00 85.75 70 PRO A C 1
ATOM 547 O O . PRO A 1 70 ? 13.299 -1.270 -3.237 1.00 85.75 70 PRO A O 1
ATOM 550 N N . SER A 1 71 ? 12.939 -2.134 -5.277 1.00 86.31 71 SER A N 1
ATOM 551 C CA . SER A 1 71 ? 11.935 -1.133 -5.647 1.00 86.31 71 SER A CA 1
ATOM 552 C C . SER A 1 71 ? 10.714 -1.211 -4.735 1.00 86.31 71 SER A C 1
ATOM 554 O O . SER A 1 71 ? 10.242 -0.174 -4.273 1.00 86.31 71 SER A O 1
ATOM 556 N N . PHE A 1 72 ? 10.235 -2.424 -4.442 1.00 87.56 72 PHE A N 1
ATOM 557 C CA . PHE A 1 72 ? 9.117 -2.646 -3.528 1.00 87.56 72 PHE A CA 1
ATOM 558 C C . PHE A 1 72 ? 9.423 -2.123 -2.122 1.00 87.56 72 PHE A C 1
ATOM 560 O O . PHE A 1 72 ? 8.668 -1.310 -1.589 1.00 87.56 72 PHE A O 1
ATOM 567 N N . SER A 1 73 ? 10.568 -2.511 -1.554 1.00 87.94 73 SER A N 1
ATOM 568 C CA . SER A 1 73 ? 11.020 -2.042 -0.241 1.00 87.94 73 SER A CA 1
ATOM 569 C C . SER A 1 73 ? 11.142 -0.517 -0.171 1.00 87.94 73 SER A C 1
ATOM 571 O O . SER A 1 73 ? 10.847 0.063 0.869 1.00 87.94 73 SER A O 1
ATOM 573 N N . ALA A 1 74 ? 11.509 0.149 -1.271 1.00 89.25 74 ALA A N 1
ATOM 574 C CA . ALA A 1 74 ? 11.644 1.603 -1.312 1.00 89.25 74 ALA A CA 1
ATOM 575 C C . ALA A 1 74 ? 10.304 2.361 -1.249 1.00 89.25 74 ALA A C 1
ATOM 577 O O . ALA A 1 74 ? 10.254 3.470 -0.709 1.00 89.25 74 ALA A O 1
ATOM 578 N N . PHE A 1 75 ? 9.216 1.812 -1.807 1.00 89.50 75 PHE A N 1
ATOM 579 C CA . PHE A 1 75 ? 7.904 2.475 -1.779 1.00 89.50 75 PHE A CA 1
ATOM 580 C C . PHE A 1 75 ? 6.948 1.936 -0.713 1.00 89.50 75 PHE A C 1
ATOM 582 O O . PHE A 1 75 ? 6.027 2.661 -0.339 1.00 89.50 75 PHE A O 1
ATOM 589 N N . LEU A 1 76 ? 7.157 0.720 -0.200 1.00 91.44 76 LEU A N 1
ATOM 590 C CA . LEU A 1 76 ? 6.334 0.116 0.851 1.00 91.44 76 LEU A CA 1
ATOM 591 C C . LEU A 1 76 ? 6.072 1.058 2.043 1.00 91.44 76 LEU A C 1
ATOM 593 O O . LEU A 1 76 ? 4.899 1.299 2.332 1.00 91.44 76 LEU A O 1
ATOM 597 N N . PRO A 1 77 ? 7.091 1.643 2.712 1.00 93.31 77 PRO A N 1
ATOM 598 C CA . PRO A 1 77 ? 6.845 2.504 3.868 1.00 93.31 77 PRO A CA 1
ATOM 599 C C . PRO A 1 77 ? 6.043 3.757 3.501 1.00 93.31 77 PRO A C 1
ATOM 601 O O . PRO A 1 77 ? 5.227 4.206 4.296 1.00 93.31 77 PRO A O 1
ATOM 604 N N . LYS A 1 78 ? 6.208 4.286 2.281 1.00 93.31 78 LYS A N 1
ATOM 605 C CA . LYS A 1 78 ? 5.467 5.466 1.806 1.00 93.31 78 LYS A CA 1
ATOM 606 C C . LYS A 1 78 ? 3.981 5.163 1.624 1.00 93.31 78 LYS A C 1
ATOM 608 O O . LYS A 1 78 ? 3.137 5.967 1.997 1.00 93.31 78 LYS A O 1
ATOM 613 N N . VAL A 1 79 ? 3.663 3.996 1.059 1.00 93.19 79 VAL A N 1
ATOM 614 C CA . VAL A 1 79 ? 2.271 3.549 0.899 1.00 93.19 79 VAL A CA 1
ATOM 615 C C . VAL A 1 79 ? 1.640 3.266 2.262 1.00 93.19 79 VAL A 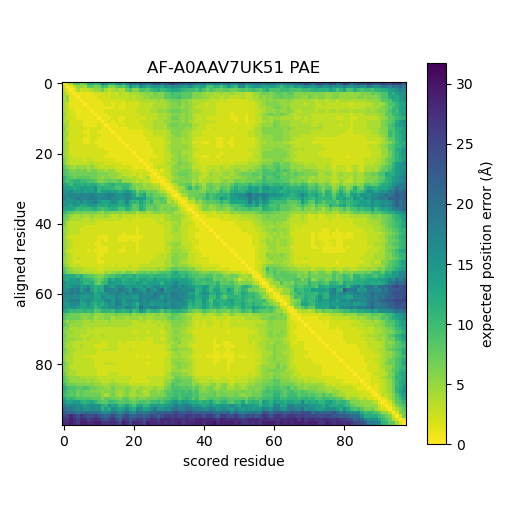C 1
ATOM 617 O O . VAL A 1 79 ? 0.517 3.695 2.504 1.00 93.19 79 VAL A O 1
ATOM 620 N N . LEU A 1 80 ? 2.354 2.578 3.161 1.00 94.19 80 LEU A N 1
ATOM 621 C CA . LEU A 1 80 ? 1.852 2.284 4.506 1.00 94.19 80 LEU A CA 1
ATOM 622 C C . LEU A 1 80 ? 1.579 3.560 5.299 1.00 94.19 80 LEU A C 1
ATOM 624 O O . LEU A 1 80 ? 0.507 3.689 5.877 1.00 94.19 80 LEU A O 1
ATOM 628 N N . ASP A 1 81 ? 2.507 4.513 5.284 1.00 94.31 81 ASP A N 1
ATOM 629 C CA . ASP A 1 81 ? 2.343 5.800 5.955 1.00 94.31 81 ASP A CA 1
ATOM 630 C C . ASP A 1 81 ? 1.120 6.568 5.424 1.00 94.31 81 ASP A C 1
ATOM 632 O O . ASP A 1 81 ? 0.294 7.039 6.207 1.00 94.31 81 ASP A O 1
ATOM 636 N N . ALA A 1 82 ? 0.929 6.607 4.101 1.00 93.25 82 ALA A N 1
ATOM 637 C CA . ALA A 1 82 ? -0.251 7.221 3.494 1.00 93.25 82 ALA A CA 1
ATOM 638 C C . ALA A 1 82 ? -1.564 6.550 3.942 1.00 93.25 82 ALA A C 1
ATOM 640 O O . ALA A 1 82 ? -2.532 7.240 4.260 1.00 93.25 82 ALA A O 1
ATOM 641 N N . ILE A 1 83 ? -1.595 5.214 4.032 1.00 92.81 83 ILE A N 1
ATOM 642 C CA . ILE A 1 83 ? -2.759 4.462 4.529 1.00 92.81 83 ILE A CA 1
ATOM 643 C C . ILE A 1 83 ? -2.996 4.742 6.018 1.00 92.81 83 ILE A C 1
ATOM 645 O O . ILE A 1 83 ? -4.125 5.024 6.419 1.00 92.81 83 ILE A O 1
ATOM 649 N N . ILE A 1 84 ? -1.946 4.710 6.842 1.00 92.88 84 ILE A N 1
ATOM 650 C CA . ILE A 1 84 ? -2.037 4.928 8.291 1.00 92.88 84 ILE A CA 1
ATOM 651 C C . ILE A 1 84 ? -2.583 6.324 8.598 1.00 92.88 84 ILE A C 1
ATOM 653 O O . ILE A 1 84 ? -3.411 6.465 9.497 1.00 92.88 84 ILE A O 1
ATOM 657 N N . ARG A 1 85 ? -2.219 7.352 7.825 1.00 91.00 85 ARG A N 1
ATOM 658 C CA . ARG A 1 85 ? -2.772 8.711 7.981 1.00 91.00 85 ARG A CA 1
ATOM 659 C C . ARG A 1 85 ? -4.286 8.792 7.760 1.00 91.00 85 ARG A C 1
ATOM 661 O O . ARG A 1 85 ? -4.910 9.733 8.244 1.00 91.00 85 ARG A O 1
ATOM 668 N N . LEU A 1 86 ? -4.890 7.821 7.071 1.00 89.88 86 LEU A N 1
ATOM 669 C CA . LEU A 1 86 ? -6.344 7.730 6.906 1.00 89.88 86 LEU A CA 1
ATOM 670 C C . LEU A 1 86 ? -7.043 7.079 8.109 1.00 89.88 86 LEU A C 1
ATOM 672 O O . LEU A 1 86 ? -8.261 7.198 8.223 1.00 89.88 86 LEU A O 1
ATOM 676 N N . THR A 1 87 ? -6.301 6.439 9.020 1.00 88.31 87 THR A N 1
ATOM 677 C CA . THR A 1 87 ? -6.844 5.727 10.191 1.00 88.31 87 THR A CA 1
ATOM 678 C C . THR A 1 87 ? -7.858 6.550 10.986 1.00 88.31 87 THR A C 1
ATOM 680 O O . THR A 1 87 ? -8.950 6.034 11.210 1.00 88.31 87 THR A O 1
ATOM 683 N N . PRO A 1 88 ? -7.609 7.828 11.340 1.00 85.31 88 PRO A N 1
ATOM 684 C CA . PRO A 1 88 ? -8.565 8.609 12.131 1.00 85.31 88 PRO A CA 1
ATOM 685 C C . PRO A 1 88 ? -9.924 8.828 11.448 1.00 85.31 88 PRO A C 1
ATOM 687 O O . PRO A 1 88 ? -10.896 9.151 12.118 1.00 85.31 88 PRO A O 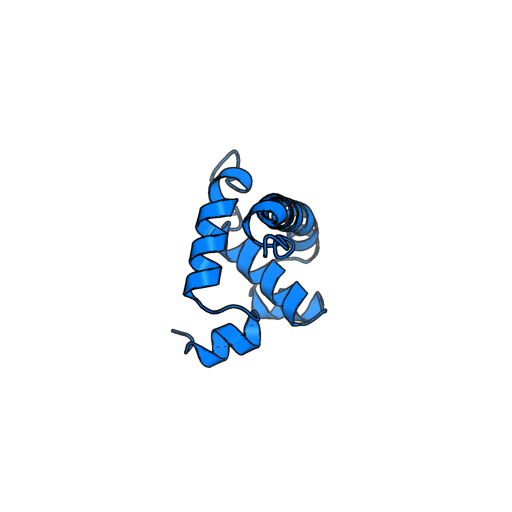1
ATOM 690 N N . ARG A 1 89 ? -10.003 8.675 10.117 1.00 84.31 89 ARG A N 1
ATOM 691 C CA . ARG A 1 89 ? -11.246 8.822 9.341 1.00 84.31 89 ARG A CA 1
ATOM 692 C C . ARG A 1 89 ? -12.066 7.535 9.264 1.00 84.31 89 ARG A C 1
ATOM 694 O O . ARG A 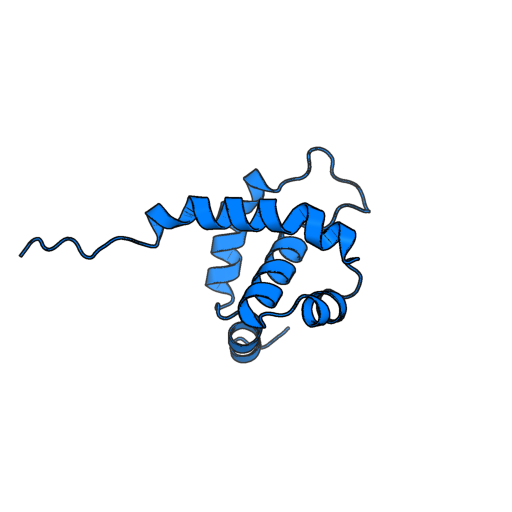1 89 ? -13.237 7.591 8.905 1.00 84.31 89 ARG A O 1
ATOM 701 N N . HIS A 1 90 ? -11.444 6.388 9.529 1.00 81.38 90 HIS A N 1
ATOM 702 C CA . HIS A 1 90 ? -12.044 5.068 9.317 1.00 8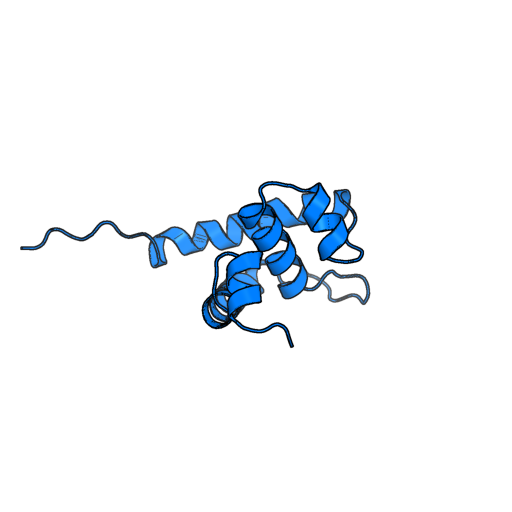1.38 90 HIS A CA 1
ATOM 703 C C . HIS A 1 90 ? -12.089 4.208 10.581 1.00 81.38 90 HIS A C 1
ATOM 705 O O . HIS A 1 90 ? -12.891 3.282 10.655 1.00 81.38 90 HIS A O 1
ATOM 711 N N . ILE A 1 91 ? -11.245 4.504 11.568 1.00 82.38 91 ILE A N 1
ATOM 712 C CA . ILE A 1 91 ? -11.211 3.844 12.867 1.00 82.38 91 ILE A CA 1
ATOM 713 C C . ILE A 1 91 ? -11.587 4.890 13.908 1.00 82.38 91 ILE A C 1
ATOM 715 O O . ILE A 1 91 ? -10.780 5.735 14.294 1.00 82.38 91 ILE A O 1
ATOM 719 N N . CYS A 1 92 ? -12.835 4.826 14.352 1.00 77.56 92 CYS A N 1
ATOM 720 C CA . CYS A 1 92 ? -13.336 5.597 15.477 1.00 77.56 92 CYS A CA 1
ATOM 721 C C . CYS A 1 92 ? -13.907 4.604 16.486 1.00 77.56 92 CYS A C 1
ATOM 723 O O . CYS A 1 92 ? -14.576 3.643 16.097 1.00 77.56 92 CYS A O 1
ATOM 725 N N . PHE A 1 93 ? -13.655 4.826 17.774 1.00 76.00 93 PHE A N 1
ATOM 726 C CA . PHE A 1 93 ? -14.411 4.108 18.792 1.00 76.00 93 PHE A CA 1
ATOM 727 C C . PHE A 1 93 ? -15.885 4.513 18.672 1.00 76.00 93 PHE A C 1
ATOM 729 O O . PHE A 1 93 ? -16.161 5.681 18.377 1.00 76.00 93 PHE A O 1
ATOM 736 N N . PRO A 1 94 ? -16.836 3.582 18.859 1.00 76.56 94 PRO A N 1
ATOM 737 C CA . PRO A 1 94 ? -18.232 3.965 18.957 1.00 76.56 94 PRO A CA 1
ATOM 738 C C . PRO A 1 94 ? -18.344 4.959 20.113 1.00 76.56 94 PRO A C 1
ATOM 740 O O . PRO A 1 94 ? -18.033 4.622 21.254 1.00 76.56 94 PRO A O 1
ATOM 743 N N . ASN A 1 95 ? -18.730 6.198 19.809 1.00 70.19 95 ASN A N 1
ATOM 744 C CA . ASN A 1 95 ? -19.045 7.166 20.845 1.00 70.19 95 ASN A CA 1
ATOM 745 C C . ASN A 1 95 ? -20.238 6.596 21.614 1.00 70.19 95 ASN A C 1
ATOM 747 O O . ASN A 1 95 ? -21.353 6.564 21.096 1.00 70.19 95 ASN A O 1
ATOM 751 N N . THR A 1 96 ? -19.998 6.118 22.833 1.00 63.31 96 THR A N 1
ATOM 752 C CA . THR A 1 96 ? -21.043 5.851 23.820 1.00 63.31 96 THR A CA 1
ATOM 753 C C . THR A 1 96 ? -21.646 7.189 24.230 1.00 63.31 96 THR A C 1
ATOM 755 O O . THR A 1 96 ? -21.288 7.762 25.252 1.00 63.31 96 THR A O 1
ATOM 758 N N . LEU A 1 97 ? -22.512 7.722 23.379 1.00 55.94 97 LEU A N 1
ATOM 759 C CA . LEU A 1 97 ? -23.520 8.698 23.757 1.00 55.94 97 LEU A CA 1
ATOM 760 C C . LEU A 1 97 ? -24.860 7.980 23.600 1.00 55.94 97 LEU A C 1
ATOM 762 O O . LEU A 1 97 ? -25.505 8.059 22.554 1.00 55.94 97 LEU A O 1
ATOM 766 N N . GLN A 1 98 ? -25.185 7.186 24.622 1.00 44.09 98 GLN A N 1
ATOM 767 C CA . GLN A 1 98 ? -26.565 6.879 24.989 1.00 44.09 98 GLN A CA 1
ATOM 768 C C . GLN A 1 98 ? -27.001 7.891 26.042 1.00 44.09 98 GLN A C 1
ATOM 770 O O . GLN A 1 98 ? -26.154 8.213 26.907 1.00 44.09 98 GLN A O 1
#

Secondary structure (DSSP, 8-state):
---HHHHHHHHSS-HHHHHHHHHHHHHHH--SS--TTSPPHHHHHHHHHHHHHHS-HHHHHHHTTS--HHHHHHHHHHHHHHHHTTHHHH--------

Radius of gyration: 14.94 Å; Cα contacts (8 Å, |Δi|>4): 63; chains: 1; bounding box: 41×28×43 Å

Sequence (98 aa):
GLREHNIIQRYRLNWQAIQQLLRNIEQQLAPTLVTPRTIPTETKLLAVLHMLASGSFQTTGALVGGISQPSFSAFLPKVLDAIIRLTPRHICFPNTLQ

Foldseek 3Di:
DDDQVVVCLQQVDGPVVLVVLCVQQVVQLPDPDDDPPDDHSSLLLSLLSRCVNVVDNVVSCVPSPDQDPVNNVVCNVSSVVSVVVCCVVPDDDPPPPD

Mean predicted aligned error: 6.71 Å